Protein AF-A0ABD3IQE6-F1 (afdb_monomer)

Organism: Eucalyptus globulus (NCBI:txid34317)

Structure (mmCIF, N/CA/C/O backbone):
data_AF-A0ABD3IQE6-F1
#
_entry.id   AF-A0ABD3IQE6-F1
#
loop_
_atom_site.group_PDB
_atom_site.id
_atom_site.type_symbol
_atom_site.label_atom_id
_atom_site.label_alt_id
_atom_site.label_comp_id
_atom_site.label_asym_id
_atom_site.label_entity_id
_atom_site.label_seq_id
_atom_site.pdbx_PDB_ins_code
_atom_site.Cartn_x
_atom_site.Cartn_y
_atom_site.Cartn_z
_atom_site.occupancy
_atom_site.B_iso_or_equiv
_atom_site.auth_seq_id
_atom_site.auth_comp_id
_atom_site.auth_asym_id
_atom_site.auth_atom_id
_atom_site.pdbx_PDB_model_num
ATOM 1 N N . MET A 1 1 ? -4.731 9.545 -1.655 1.00 89.25 1 MET A N 1
ATOM 2 C CA . MET A 1 1 ? -4.349 8.787 -0.437 1.00 89.25 1 MET A CA 1
ATOM 3 C C . MET A 1 1 ? -3.929 9.651 0.756 1.00 89.25 1 MET A C 1
ATOM 5 O O . MET A 1 1 ? -4.666 9.648 1.729 1.00 89.25 1 MET A O 1
ATOM 9 N N . LEU A 1 2 ? -2.838 10.437 0.726 1.00 89.12 2 LEU A N 1
ATOM 10 C CA . LEU A 1 2 ? -2.381 11.198 1.918 1.00 89.12 2 LEU A CA 1
ATOM 11 C C . LEU A 1 2 ? -3.470 12.077 2.568 1.00 89.12 2 LEU A C 1
ATOM 13 O O . LEU A 1 2 ? -3.619 12.090 3.785 1.00 89.12 2 LEU A O 1
ATOM 17 N N . GLN A 1 3 ? -4.238 12.819 1.768 1.00 89.50 3 GLN A N 1
ATOM 18 C CA . GLN A 1 3 ? -5.311 13.674 2.296 1.00 89.50 3 GLN A CA 1
ATOM 19 C C . GLN A 1 3 ? -6.474 12.868 2.889 1.00 89.50 3 GLN A C 1
ATOM 21 O O . GLN A 1 3 ? -7.137 13.334 3.810 1.00 89.50 3 GLN A O 1
ATOM 26 N N . PHE A 1 4 ? -6.709 11.655 2.387 1.00 91.38 4 PHE A N 1
ATOM 27 C CA . PHE A 1 4 ? -7.708 10.747 2.940 1.00 91.38 4 PHE A CA 1
ATOM 28 C C . PHE A 1 4 ? -7.258 10.209 4.305 1.00 91.38 4 PHE A C 1
ATOM 30 O O . PHE A 1 4 ? -8.016 10.319 5.262 1.00 91.38 4 PHE A O 1
ATOM 37 N N . ALA A 1 5 ? -5.996 9.783 4.428 1.00 91.38 5 ALA A N 1
ATOM 38 C CA . ALA A 1 5 ? -5.388 9.397 5.706 1.00 91.38 5 ALA A CA 1
ATOM 39 C C . ALA A 1 5 ? -5.493 10.522 6.763 1.00 91.38 5 ALA A C 1
ATOM 41 O O . ALA A 1 5 ? -6.024 10.339 7.854 1.00 91.38 5 ALA A O 1
ATOM 42 N N . LYS A 1 6 ? -5.156 11.768 6.389 1.00 90.12 6 LYS A N 1
ATOM 43 C CA . LYS A 1 6 ? -5.350 12.949 7.264 1.00 90.12 6 LYS A CA 1
ATOM 44 C C . LYS A 1 6 ? -6.781 13.099 7.779 1.00 90.12 6 LYS A C 1
ATOM 46 O O . LYS A 1 6 ? -6.980 13.470 8.935 1.00 90.12 6 LYS A O 1
ATOM 51 N N . ARG A 1 7 ? -7.779 12.824 6.937 1.00 92.38 7 ARG A N 1
ATOM 52 C CA . ARG A 1 7 ? -9.193 12.890 7.326 1.00 92.38 7 ARG A CA 1
ATOM 53 C C . ARG A 1 7 ? -9.586 11.747 8.261 1.00 92.38 7 ARG A C 1
ATOM 55 O O . ARG A 1 7 ? -10.335 12.00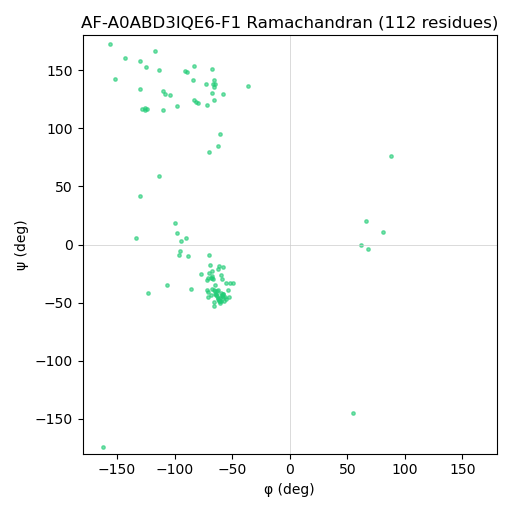7 9.196 1.00 92.38 7 ARG A O 1
ATOM 62 N N . LEU A 1 8 ? -9.086 10.530 8.038 1.00 92.25 8 LEU A N 1
ATOM 63 C CA . LEU A 1 8 ? -9.313 9.383 8.926 1.00 92.25 8 LEU A CA 1
ATOM 64 C C . LEU A 1 8 ? -8.763 9.656 10.325 1.00 92.25 8 LEU A C 1
ATOM 66 O O . LEU A 1 8 ? -9.503 9.553 11.306 1.00 92.25 8 LEU A O 1
ATOM 70 N N . LEU A 1 9 ? -7.521 10.129 10.403 1.00 90.62 9 LEU A N 1
ATOM 71 C CA . LEU A 1 9 ? -6.914 10.511 11.669 1.00 90.62 9 LEU A CA 1
ATOM 72 C C . LEU A 1 9 ? -7.717 11.601 12.391 1.00 90.62 9 LEU A C 1
ATOM 74 O O . LEU A 1 9 ? -7.974 11.497 13.588 1.00 90.62 9 LEU A O 1
ATOM 78 N N . HIS A 1 10 ? -8.172 12.631 11.671 1.00 90.81 10 HIS A N 1
ATOM 79 C CA . HIS A 1 10 ? -9.007 13.689 12.251 1.00 90.81 10 HIS A CA 1
ATOM 80 C C . HIS A 1 10 ? -10.360 13.174 12.782 1.00 90.81 10 HIS A C 1
ATOM 82 O O . HIS A 1 10 ? -10.972 13.809 13.636 1.00 90.81 10 HIS A O 1
ATOM 88 N N . LYS A 1 11 ? -10.827 12.013 12.309 1.00 93.75 11 LYS A N 1
ATOM 89 C CA . LYS A 1 11 ? -12.018 11.312 12.814 1.00 93.75 11 LYS A CA 1
ATOM 90 C C . LYS A 1 11 ? -11.709 10.320 13.944 1.00 93.75 11 LYS A C 1
ATOM 92 O O . LYS A 1 11 ? -12.611 9.609 14.372 1.00 93.75 11 LYS A O 1
ATOM 97 N N . GLY A 1 12 ? -10.469 10.276 14.432 1.00 91.75 12 GLY A N 1
ATOM 98 C CA . GLY A 1 12 ? -10.037 9.370 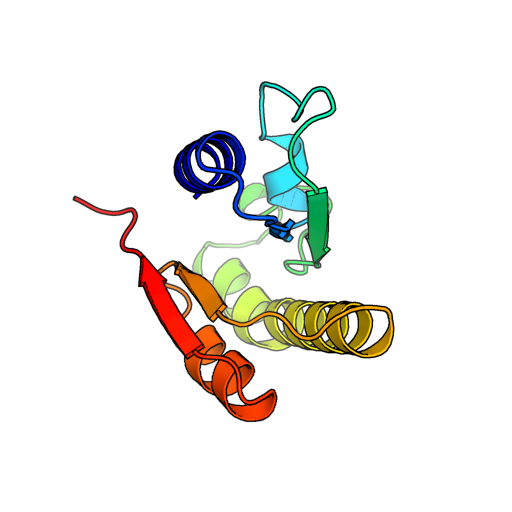15.499 1.00 91.75 12 GLY A CA 1
ATOM 99 C C . GLY A 1 12 ? -9.724 7.950 15.025 1.00 91.75 12 GLY A C 1
ATOM 100 O O . GLY A 1 12 ? -9.536 7.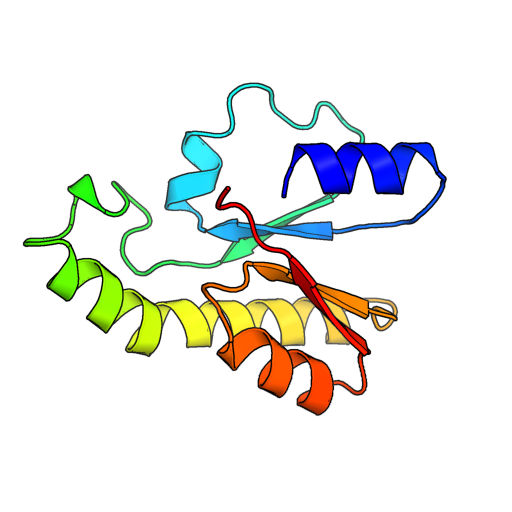062 15.853 1.00 91.75 12 GLY A O 1
ATOM 101 N N . VAL A 1 13 ? -9.658 7.714 13.711 1.00 91.94 13 VAL A N 1
ATOM 102 C CA . VAL A 1 13 ? -9.245 6.420 13.159 1.00 91.94 13 VAL A CA 1
ATOM 103 C C . VAL A 1 13 ? -7.723 6.355 13.170 1.00 91.94 13 VAL A C 1
ATOM 105 O O . VAL A 1 13 ? -7.058 7.197 12.570 1.00 91.94 13 VAL A O 1
ATOM 108 N N . LYS A 1 14 ? -7.168 5.345 13.841 1.00 90.00 14 LYS A N 1
ATOM 109 C CA . LYS A 1 14 ? -5.735 5.051 13.777 1.00 90.00 14 LYS A CA 1
ATOM 110 C C . LYS A 1 14 ? -5.415 4.459 12.408 1.00 90.00 14 LYS A C 1
ATOM 112 O O . LYS A 1 14 ? -5.939 3.401 12.066 1.00 90.00 14 LYS A O 1
ATOM 117 N N . ASP A 1 15 ? -4.548 5.118 11.654 1.00 89.75 15 ASP A N 1
ATOM 118 C CA . ASP A 1 15 ? -4.134 4.682 10.328 1.00 89.75 15 ASP A CA 1
ATOM 119 C C . ASP A 1 15 ? -2.608 4.660 10.164 1.00 89.75 15 ASP A C 1
ATOM 121 O O . ASP A 1 15 ? -1.854 5.313 10.889 1.00 89.75 15 ASP A O 1
ATOM 125 N N . THR A 1 16 ? -2.165 3.866 9.190 1.00 91.75 16 THR A N 1
ATOM 126 C CA . THR A 1 16 ? -0.782 3.832 8.717 1.00 91.75 16 THR A CA 1
ATOM 127 C C . THR A 1 16 ? -0.808 4.048 7.214 1.00 91.75 16 THR A C 1
ATOM 129 O O . THR A 1 16 ? -1.367 3.242 6.470 1.00 91.75 16 THR A O 1
ATOM 132 N N . LEU A 1 17 ? -0.198 5.135 6.750 1.00 92.25 17 LEU A N 1
ATOM 133 C CA . LEU A 1 17 ? 0.002 5.369 5.329 1.00 92.25 17 LEU A CA 1
ATOM 134 C C . LEU A 1 17 ? 1.206 4.553 4.857 1.00 92.25 17 LEU A C 1
ATOM 136 O O . LEU A 1 17 ? 2.319 4.743 5.342 1.00 92.25 17 LEU A O 1
ATOM 140 N N . VAL A 1 18 ? 0.986 3.682 3.877 1.00 92.62 18 VAL A N 1
ATOM 141 C CA . VAL A 1 18 ? 2.042 2.906 3.222 1.00 92.62 18 VAL A CA 1
ATOM 142 C C . VAL A 1 18 ? 2.329 3.506 1.847 1.00 92.62 18 VAL A C 1
ATOM 144 O O . VAL A 1 18 ? 1.412 3.744 1.064 1.00 92.62 18 VAL A O 1
ATOM 147 N N . THR A 1 19 ? 3.597 3.782 1.546 1.00 92.44 19 THR A N 1
ATOM 148 C CA . THR A 1 19 ? 4.026 4.383 0.269 1.00 92.44 19 THR A CA 1
ATOM 149 C C . THR A 1 19 ? 5.355 3.800 -0.202 1.00 92.44 19 THR A C 1
ATOM 151 O O . THR A 1 19 ? 6.129 3.283 0.600 1.00 92.44 19 THR A O 1
ATOM 154 N N . THR A 1 20 ? 5.678 3.924 -1.489 1.00 93.25 20 THR A N 1
ATOM 155 C CA . THR A 1 20 ? 7.009 3.539 -1.975 1.00 93.25 20 THR A CA 1
ATOM 156 C C . THR A 1 20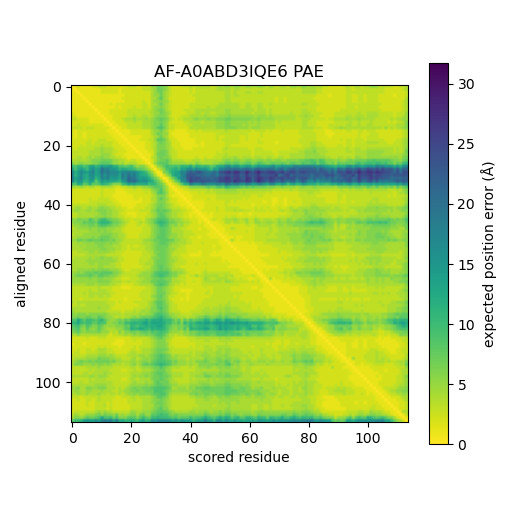 ? 8.077 4.487 -1.420 1.00 93.25 20 THR A C 1
A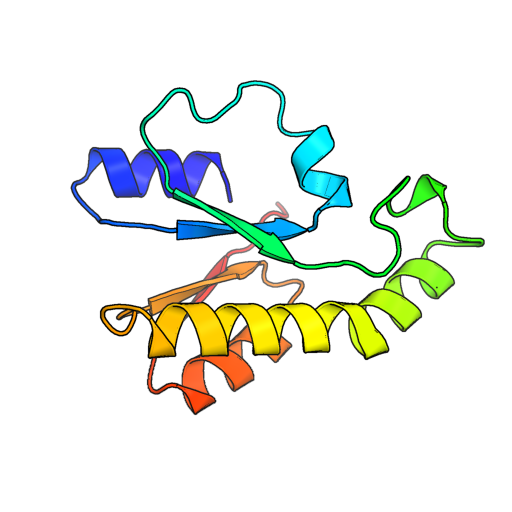TOM 158 O O . THR A 1 20 ? 7.818 5.671 -1.155 1.00 93.25 20 THR A O 1
ATOM 161 N N . ARG A 1 21 ? 9.303 3.990 -1.246 1.00 93.56 21 ARG A N 1
ATOM 162 C CA . ARG A 1 21 ? 10.456 4.792 -0.809 1.00 93.56 21 ARG A CA 1
ATOM 163 C C . ARG A 1 21 ? 10.715 5.963 -1.754 1.00 93.56 21 ARG A C 1
ATOM 165 O O . ARG A 1 21 ? 10.927 7.076 -1.268 1.00 93.56 21 ARG A O 1
ATOM 172 N N . SER A 1 22 ? 10.628 5.741 -3.065 1.00 92.19 22 SER A N 1
ATOM 173 C CA . SER A 1 22 ? 10.795 6.784 -4.081 1.00 92.19 22 SER A CA 1
ATOM 174 C C . SER A 1 22 ? 9.734 7.891 -3.949 1.00 92.19 22 SER A C 1
ATOM 176 O O . SER A 1 22 ? 10.086 9.068 -3.847 1.00 92.19 22 SER A O 1
ATOM 178 N N . MET A 1 23 ? 8.449 7.531 -3.827 1.00 88.81 23 MET A N 1
ATOM 179 C CA . MET A 1 23 ? 7.336 8.477 -3.673 1.00 88.81 23 MET A CA 1
ATOM 180 C C . MET A 1 23 ? 7.440 9.253 -2.365 1.00 88.81 23 MET A C 1
ATOM 182 O O . MET A 1 23 ? 7.133 10.445 -2.327 1.00 88.81 23 MET A O 1
ATOM 186 N N . SER A 1 24 ? 7.936 8.621 -1.297 1.00 89.19 24 SER A N 1
ATOM 187 C CA . SER A 1 24 ? 8.047 9.265 0.013 1.00 89.19 24 SER A CA 1
ATOM 188 C C . SER A 1 24 ? 8.930 10.519 0.007 1.00 89.19 24 SER A C 1
ATOM 190 O O . SER A 1 24 ? 8.699 11.426 0.803 1.00 89.19 24 SER A O 1
ATOM 192 N N . LYS A 1 25 ? 9.887 10.609 -0.926 1.00 87.19 25 LYS A N 1
ATOM 193 C CA . LYS A 1 25 ? 10.756 11.783 -1.120 1.00 87.19 25 LYS A CA 1
ATOM 194 C C . LYS A 1 25 ? 10.007 12.991 -1.687 1.00 87.19 25 LYS A C 1
ATOM 196 O O . LYS A 1 25 ? 10.437 14.121 -1.498 1.00 87.19 25 LYS A O 1
ATOM 201 N N . THR A 1 26 ? 8.896 12.746 -2.377 1.00 83.06 26 THR A N 1
ATOM 202 C CA . THR A 1 26 ? 8.069 13.772 -3.035 1.00 83.06 26 THR A CA 1
ATOM 203 C C . THR A 1 26 ? 6.888 14.231 -2.184 1.00 83.06 26 THR A C 1
ATOM 205 O O . THR A 1 26 ? 6.184 15.165 -2.563 1.00 83.06 26 THR A O 1
ATOM 208 N N . LEU A 1 27 ? 6.662 13.599 -1.026 1.00 79.81 27 LEU A N 1
ATOM 209 C CA . LEU A 1 27 ? 5.645 14.018 -0.064 1.00 79.81 27 LEU A CA 1
ATOM 210 C C . LEU A 1 27 ? 6.079 15.346 0.582 1.00 79.81 27 LEU A C 1
ATOM 212 O O . LEU A 1 27 ? 6.613 15.389 1.690 1.00 79.81 27 LEU A O 1
ATOM 216 N N . HIS A 1 28 ? 5.868 16.448 -0.141 1.00 64.56 28 HIS A N 1
ATOM 217 C CA . HIS A 1 28 ? 6.059 17.802 0.360 1.00 64.56 28 HIS A CA 1
ATOM 218 C C . HIS A 1 28 ? 5.031 18.076 1.460 1.00 64.56 28 HIS A C 1
ATOM 220 O O . HIS A 1 28 ? 3.825 17.916 1.274 1.00 64.56 28 HIS A O 1
ATOM 226 N N . GLY A 1 29 ? 5.525 18.467 2.632 1.00 57.41 29 GLY A N 1
ATOM 227 C CA . GLY A 1 29 ? 4.728 18.467 3.851 1.00 57.41 29 GLY A CA 1
ATOM 228 C C . GLY A 1 29 ? 4.822 17.107 4.525 1.00 57.41 29 GLY A C 1
ATOM 229 O O . GLY A 1 29 ? 3.891 16.304 4.469 1.00 57.41 29 GLY A O 1
ATOM 230 N N . SER A 1 30 ? 5.968 16.883 5.178 1.00 50.19 30 SER A N 1
ATOM 231 C CA . SER A 1 30 ? 6.136 15.834 6.183 1.00 50.19 30 SER A CA 1
ATOM 232 C C . SER A 1 30 ? 4.844 15.6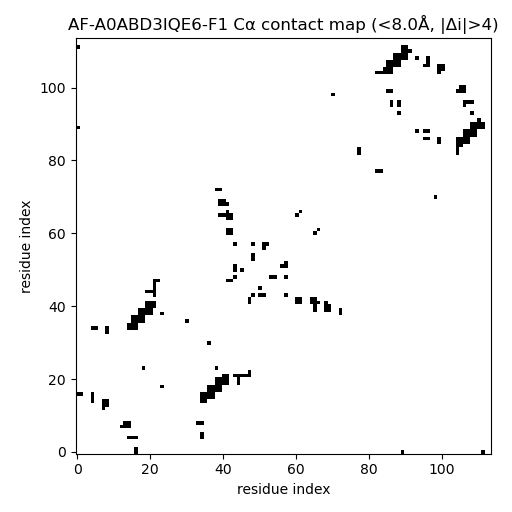99 7.000 1.00 50.19 30 SER A C 1
ATOM 234 O O . SER A 1 30 ? 4.274 16.737 7.371 1.00 50.19 30 SER A O 1
ATOM 236 N N . PRO A 1 31 ? 4.354 14.479 7.290 1.00 54.50 31 PRO A N 1
ATOM 237 C CA . PRO A 1 31 ? 3.393 14.296 8.361 1.00 54.50 31 PRO A CA 1
ATOM 238 C C . PRO A 1 31 ? 4.106 14.728 9.644 1.00 54.50 31 PRO A C 1
ATOM 240 O O . PRO A 1 31 ? 4.733 13.929 10.331 1.00 54.50 31 PRO A O 1
ATOM 243 N N . ARG A 1 32 ? 4.090 16.034 9.930 1.00 50.38 32 ARG A N 1
ATOM 244 C CA . ARG A 1 32 ? 4.533 16.603 11.194 1.00 50.38 32 ARG A CA 1
ATOM 245 C C . ARG A 1 32 ? 3.618 15.982 12.251 1.00 50.38 32 ARG A C 1
ATOM 247 O O . ARG A 1 32 ? 2.490 16.411 12.448 1.00 50.38 32 ARG A O 1
ATOM 254 N N . ALA A 1 33 ? 4.128 14.900 12.829 1.00 56.09 33 ALA A N 1
ATOM 255 C CA . ALA A 1 33 ? 3.716 14.194 14.035 1.00 56.09 33 ALA A CA 1
ATOM 256 C C . ALA A 1 33 ? 2.373 13.435 14.076 1.00 56.09 33 ALA A C 1
ATOM 258 O O . ALA A 1 33 ? 2.140 12.782 15.087 1.00 56.09 33 ALA A 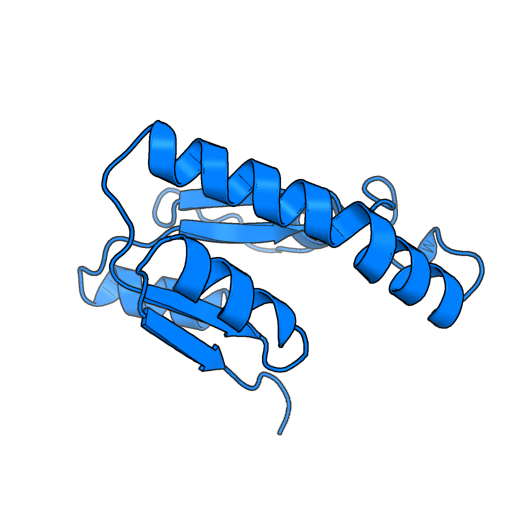O 1
ATOM 259 N N . SER A 1 34 ? 1.508 13.453 13.053 1.00 73.69 34 SER A N 1
ATOM 260 C CA . SER A 1 34 ? 0.141 12.923 13.239 1.00 73.69 34 SER A CA 1
ATOM 261 C C . SER A 1 34 ? -0.174 11.567 12.572 1.00 73.69 34 SER A C 1
ATOM 263 O O . SER A 1 34 ? -0.892 10.775 13.171 1.00 73.69 34 SER A O 1
ATOM 265 N N . ILE A 1 35 ? 0.373 11.248 11.391 1.00 82.81 35 ILE A N 1
ATOM 266 C CA . ILE A 1 35 ? 0.072 9.991 10.664 1.00 82.81 35 ILE A CA 1
ATOM 267 C C . ILE A 1 35 ? 1.286 9.064 10.681 1.00 82.81 35 ILE A C 1
ATOM 269 O O . ILE A 1 35 ? 2.390 9.499 10.339 1.00 82.81 35 ILE A O 1
ATOM 273 N N . ALA A 1 36 ? 1.082 7.786 11.014 1.00 88.88 36 ALA A N 1
ATOM 274 C CA . ALA A 1 36 ? 2.123 6.769 10.894 1.00 88.88 36 ALA A CA 1
ATOM 275 C C . ALA A 1 36 ? 2.451 6.520 9.412 1.00 88.88 36 ALA A C 1
ATOM 277 O O . ALA A 1 36 ? 1.553 6.334 8.593 1.00 88.88 36 ALA A O 1
ATOM 278 N N . LEU A 1 37 ? 3.737 6.537 9.054 1.00 89.94 37 LEU A N 1
ATOM 279 C CA . LEU A 1 37 ? 4.198 6.413 7.670 1.00 89.94 37 LEU A CA 1
ATOM 280 C C . LEU A 1 37 ? 5.181 5.252 7.537 1.00 89.94 37 LEU A C 1
ATOM 282 O O . LEU A 1 37 ? 6.292 5.313 8.062 1.00 89.94 37 LEU A O 1
ATOM 286 N N . GLU A 1 38 ? 4.801 4.251 6.754 1.00 92.75 38 GLU A N 1
ATOM 287 C CA . GLU A 1 38 ? 5.614 3.077 6.443 1.00 92.75 38 GLU A CA 1
ATOM 288 C C . GLU A 1 38 ? 5.989 3.063 4.961 1.00 92.75 38 GLU A C 1
ATOM 290 O O . GLU A 1 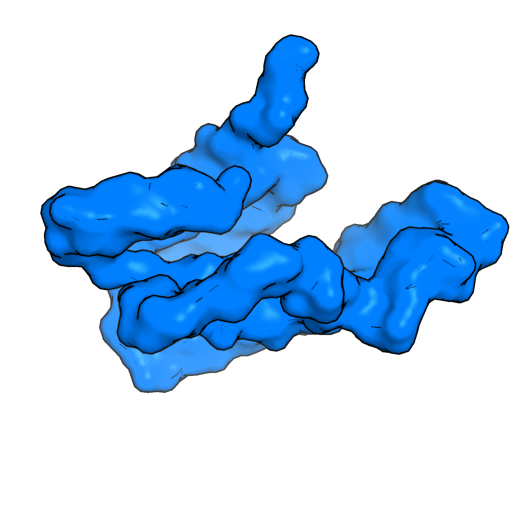38 ? 5.280 3.606 4.104 1.00 92.75 38 GLU A O 1
ATOM 295 N N . ARG A 1 39 ? 7.152 2.483 4.652 1.00 93.25 39 ARG A N 1
ATOM 296 C CA . ARG A 1 39 ? 7.729 2.534 3.305 1.00 93.25 39 ARG A CA 1
ATOM 297 C C . ARG A 1 39 ? 8.133 1.156 2.809 1.00 93.25 39 ARG A C 1
ATOM 299 O O . ARG A 1 39 ? 8.846 0.446 3.512 1.00 93.25 39 ARG A O 1
ATOM 306 N N . TYR A 1 40 ? 7.762 0.846 1.573 1.00 93.31 40 TYR A N 1
ATOM 307 C CA . TYR A 1 40 ? 8.210 -0.342 0.842 1.00 93.31 40 TYR A CA 1
ATOM 308 C C . TYR A 1 40 ? 9.005 0.060 -0.403 1.00 93.31 40 TYR A C 1
ATOM 310 O O . TYR A 1 40 ? 9.036 1.241 -0.770 1.00 93.31 40 TYR A O 1
ATOM 318 N N . SER A 1 41 ? 9.705 -0.885 -1.020 1.00 94.25 41 SER A N 1
ATOM 319 C CA . SER A 1 41 ? 10.476 -0.598 -2.227 1.00 94.25 41 SER A CA 1
ATOM 320 C C . SER A 1 41 ? 9.584 -0.672 -3.460 1.00 94.25 41 SER A C 1
ATOM 322 O O . SER A 1 41 ? 8.736 -1.546 -3.579 1.00 94.25 41 SER A O 1
ATOM 324 N N . ASP A 1 42 ? 9.794 0.225 -4.415 1.00 91.69 42 ASP A N 1
ATOM 325 C CA . ASP A 1 42 ? 9.252 0.076 -5.768 1.00 91.69 42 ASP A CA 1
ATOM 326 C C . ASP A 1 42 ? 10.296 -0.451 -6.748 1.00 91.69 42 ASP A C 1
ATOM 328 O O . ASP A 1 42 ? 10.131 -0.269 -7.949 1.00 91.69 42 ASP A O 1
ATOM 332 N N . SER A 1 43 ? 11.383 -1.051 -6.246 1.00 92.19 43 SER A N 1
ATOM 333 C CA . SER A 1 43 ? 12.606 -1.436 -6.972 1.00 92.19 43 SER A CA 1
ATOM 334 C C . SER A 1 43 ? 13.404 -0.282 -7.601 1.00 92.19 43 SER A C 1
ATOM 336 O O . SER A 1 43 ? 14.487 -0.505 -8.136 1.00 92.19 43 SER A O 1
ATOM 338 N N . PHE A 1 44 ? 12.943 0.965 -7.449 1.00 93.94 44 PHE A N 1
ATOM 339 C CA . PHE A 1 44 ? 13.609 2.176 -7.935 1.00 93.94 44 PHE A CA 1
ATOM 340 C C . PHE A 1 44 ? 13.721 3.240 -6.833 1.00 93.94 44 PHE A C 1
ATOM 342 O O . PHE A 1 44 ? 13.564 4.436 -7.078 1.00 93.94 44 PHE A O 1
ATOM 349 N N . ASP A 1 45 ? 14.057 2.832 -5.606 1.00 92.12 45 ASP A N 1
ATOM 350 C CA . ASP A 1 45 ? 14.079 3.693 -4.413 1.00 92.12 45 ASP A CA 1
ATOM 351 C C . ASP A 1 45 ? 14.836 5.023 -4.605 1.00 92.12 45 ASP A C 1
ATOM 353 O O . ASP A 1 45 ? 14.484 6.045 -4.008 1.00 92.12 45 ASP A O 1
ATOM 357 N N . GLY A 1 46 ? 15.895 5.019 -5.424 1.00 89.44 46 GLY A N 1
ATOM 358 C CA . GLY A 1 46 ? 16.759 6.165 -5.711 1.00 89.44 46 GLY A CA 1
ATOM 359 C C . GLY A 1 46 ? 16.058 7.305 -6.453 1.00 89.44 46 GLY A C 1
ATOM 360 O O . GLY A 1 46 ? 16.083 8.438 -5.965 1.00 89.44 46 GLY A O 1
ATOM 361 N N . GLY A 1 47 ? 15.412 7.001 -7.582 1.00 88.19 47 GLY A N 1
ATOM 362 C CA . GLY A 1 47 ? 14.857 7.999 -8.512 1.00 88.19 47 GLY A CA 1
ATOM 363 C C . GLY A 1 47 ? 13.431 7.723 -8.997 1.00 88.19 47 GLY A C 1
ATOM 364 O O . GLY A 1 47 ? 12.921 8.465 -9.837 1.00 88.19 47 GLY A O 1
ATOM 365 N N . GLY A 1 48 ? 12.779 6.685 -8.468 1.00 90.94 48 GLY A N 1
ATOM 366 C CA . GLY A 1 48 ? 11.451 6.236 -8.875 1.00 90.94 48 GLY A CA 1
ATOM 367 C C . GLY A 1 48 ? 11.385 5.947 -10.370 1.00 90.94 48 GLY A C 1
ATOM 368 O O . GLY A 1 48 ? 12.371 5.555 -10.990 1.00 90.94 48 GLY A O 1
ATOM 369 N N . MET A 1 49 ? 10.235 6.237 -10.969 1.00 91.00 49 MET A N 1
ATOM 370 C CA . MET A 1 49 ? 9.994 6.066 -12.404 1.00 91.00 49 MET A CA 1
ATOM 371 C C . MET A 1 49 ? 11.057 6.725 -13.300 1.00 91.00 49 MET A C 1
ATOM 373 O O . MET A 1 49 ? 11.389 6.181 -14.345 1.00 91.00 49 MET A O 1
ATOM 377 N N . LYS A 1 50 ? 11.644 7.859 -12.888 1.00 92.12 50 LYS A N 1
ATOM 378 C CA . LYS A 1 50 ? 12.677 8.557 -13.678 1.00 92.12 50 LYS A CA 1
ATOM 379 C C . LYS A 1 50 ? 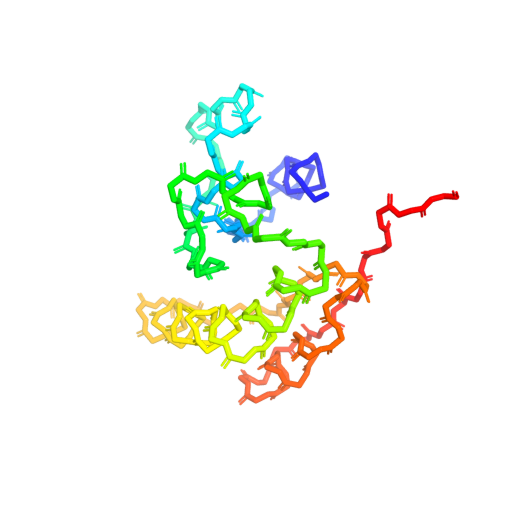14.007 7.800 -13.755 1.00 92.12 50 LYS A C 1
ATOM 381 O O . LYS A 1 50 ? 14.831 8.137 -14.595 1.00 92.12 50 LYS A O 1
ATOM 386 N N . ALA A 1 51 ? 14.235 6.838 -12.863 1.00 93.06 51 ALA A N 1
ATOM 387 C CA . ALA A 1 51 ? 15.419 5.983 -12.884 1.00 93.06 51 ALA A CA 1
ATOM 388 C C . ALA A 1 51 ? 15.231 4.721 -13.744 1.00 93.06 51 ALA A C 1
ATOM 390 O O . ALA A 1 51 ? 16.203 4.006 -13.977 1.00 93.06 51 ALA A O 1
ATOM 391 N N . ALA A 1 52 ? 14.009 4.432 -14.199 1.00 94.44 52 ALA A N 1
ATOM 392 C CA . ALA A 1 52 ? 13.733 3.309 -15.084 1.00 94.44 52 ALA A CA 1
ATOM 393 C C . ALA A 1 52 ? 14.005 3.674 -16.552 1.00 94.44 52 ALA A C 1
ATOM 395 O O . ALA A 1 52 ? 13.901 4.834 -16.947 1.00 94.44 52 ALA A O 1
ATOM 396 N N . ALA A 1 53 ? 14.313 2.667 -17.373 1.00 94.44 53 ALA A N 1
ATOM 397 C CA . ALA A 1 53 ? 14.542 2.849 -18.809 1.00 94.44 53 ALA A CA 1
ATOM 398 C C . ALA A 1 53 ? 13.274 3.281 -19.575 1.00 94.44 53 ALA A C 1
ATOM 400 O O . ALA A 1 53 ? 13.367 3.969 -20.588 1.00 94.44 53 ALA A O 1
ATOM 401 N N . SER A 1 54 ? 12.095 2.877 -19.092 1.00 95.81 54 SER A N 1
ATOM 402 C CA . SER A 1 54 ? 10.786 3.281 -19.607 1.00 95.81 54 SER A CA 1
ATOM 403 C C . SER A 1 54 ? 9.710 3.130 -18.525 1.00 95.81 54 SER A C 1
ATOM 405 O O . SER A 1 54 ? 9.964 2.578 -17.448 1.00 95.81 54 SER A O 1
ATOM 407 N N . PHE A 1 55 ? 8.494 3.599 -18.811 1.00 92.50 55 PHE A N 1
ATOM 408 C CA . PHE A 1 55 ? 7.347 3.410 -17.924 1.00 92.50 55 PHE A CA 1
ATOM 409 C C . PHE A 1 55 ? 6.967 1.927 -17.783 1.00 92.50 55 PHE A C 1
ATOM 411 O O . PHE A 1 55 ? 6.692 1.457 -16.682 1.00 92.50 55 PHE A O 1
ATOM 418 N N . GLU A 1 56 ? 7.027 1.166 -18.872 1.00 94.75 56 GLU A N 1
ATOM 419 C CA . GLU A 1 56 ? 6.765 -0.276 -18.892 1.00 94.75 56 GLU A CA 1
ATOM 420 C C . GLU A 1 56 ? 7.796 -1.032 -18.056 1.00 94.75 56 GLU A C 1
ATOM 422 O O . GLU A 1 56 ? 7.426 -1.901 -17.271 1.00 94.75 56 GLU A O 1
ATOM 427 N N . ALA A 1 57 ? 9.077 -0.663 -18.167 1.00 94.31 57 ALA A N 1
ATOM 428 C CA . ALA A 1 57 ? 10.138 -1.248 -17.353 1.00 94.31 57 ALA A CA 1
ATOM 429 C C . ALA A 1 57 ? 9.926 -0.961 -15.858 1.00 94.31 57 ALA A C 1
ATOM 431 O O . ALA A 1 57 ? 10.128 -1.845 -15.028 1.00 94.31 57 ALA A O 1
ATOM 432 N N . TYR A 1 58 ? 9.476 0.252 -15.512 1.00 94.75 58 TYR A N 1
ATOM 433 C CA . TYR A 1 58 ? 9.108 0.587 -14.136 1.00 94.75 58 TYR A CA 1
ATOM 434 C C . TYR A 1 58 ? 7.964 -0.297 -13.630 1.00 94.75 58 TYR A C 1
ATOM 436 O O . TYR A 1 58 ? 8.081 -0.895 -12.561 1.00 94.75 58 TYR A O 1
ATOM 444 N N . LEU A 1 59 ? 6.875 -0.406 -14.400 1.00 92.31 59 LEU A N 1
ATOM 445 C CA . LEU A 1 59 ? 5.720 -1.215 -14.016 1.00 92.31 59 LEU A CA 1
ATOM 446 C C . LEU A 1 59 ? 6.083 -2.695 -13.875 1.00 92.31 59 LEU A C 1
ATOM 448 O O . LEU A 1 59 ? 5.710 -3.302 -12.877 1.00 92.31 59 LEU A O 1
ATOM 452 N N . ASP A 1 60 ? 6.818 -3.275 -14.824 1.00 92.94 60 ASP A N 1
ATOM 453 C CA . ASP A 1 60 ? 7.195 -4.693 -14.789 1.00 92.94 60 ASP A CA 1
ATOM 454 C C . ASP A 1 60 ? 7.958 -5.044 -13.505 1.00 92.94 60 ASP A C 1
ATOM 456 O O . ASP A 1 60 ? 7.595 -5.968 -12.776 1.00 92.94 60 ASP A O 1
ATOM 460 N N . HIS A 1 61 ? 8.962 -4.239 -13.167 1.00 92.81 61 HIS A N 1
ATOM 461 C CA . HIS A 1 61 ? 9.736 -4.403 -11.943 1.00 92.81 61 HIS A CA 1
ATOM 462 C C . HIS A 1 61 ? 8.918 -4.112 -10.673 1.00 92.81 61 HIS A C 1
ATOM 464 O O . HIS A 1 61 ? 9.036 -4.837 -9.682 1.00 92.81 61 HIS A O 1
ATOM 470 N N . PHE A 1 62 ? 8.042 -3.105 -10.695 1.00 91.56 62 PHE A N 1
ATOM 471 C CA . PHE A 1 62 ? 7.138 -2.818 -9.583 1.00 91.56 62 PHE A CA 1
ATOM 472 C C . PHE A 1 62 ? 6.194 -3.999 -9.295 1.00 91.56 62 PHE A C 1
ATOM 474 O O . PHE A 1 62 ? 6.057 -4.413 -8.144 1.00 91.56 62 PHE A O 1
ATOM 481 N N . TRP A 1 63 ? 5.587 -4.586 -10.330 1.00 89.38 63 TRP A N 1
ATOM 482 C CA . TRP A 1 63 ? 4.664 -5.717 -10.195 1.00 89.38 63 TRP A CA 1
ATOM 483 C C . TRP A 1 63 ? 5.354 -7.030 -9.819 1.00 89.38 63 TRP A C 1
ATOM 485 O O . TRP A 1 63 ? 4.721 -7.865 -9.170 1.00 89.38 63 TRP A O 1
ATOM 495 N N . LYS A 1 64 ? 6.611 -7.228 -10.238 1.00 88.25 64 LYS A N 1
ATOM 496 C CA . LYS A 1 64 ? 7.390 -8.447 -9.961 1.00 88.25 64 LYS A CA 1
ATOM 497 C C . LYS A 1 64 ? 8.122 -8.425 -8.628 1.00 88.25 64 LYS A C 1
ATOM 499 O O . LYS A 1 64 ? 8.233 -9.469 -8.015 1.00 88.25 64 LYS A O 1
ATOM 504 N N . VAL A 1 65 ? 8.668 -7.278 -8.229 1.00 87.56 65 VAL A N 1
ATOM 505 C CA . VAL A 1 65 ? 9.559 -7.168 -7.059 1.00 87.56 65 VAL A CA 1
ATOM 506 C C . VAL A 1 65 ? 9.023 -6.156 -6.057 1.00 87.56 65 VAL A C 1
ATOM 508 O O . VAL A 1 65 ? 9.029 -6.407 -4.856 1.00 87.56 65 VAL A O 1
ATOM 511 N N . GLY A 1 66 ? 8.522 -5.011 -6.530 1.00 86.88 66 GLY A N 1
ATOM 512 C CA . GLY A 1 66 ? 7.999 -3.967 -5.644 1.00 86.88 66 GLY A CA 1
ATOM 513 C C . GLY A 1 66 ? 6.870 -4.473 -4.739 1.00 86.88 66 GLY A C 1
ATOM 514 O O . GLY A 1 66 ? 6.892 -4.244 -3.528 1.00 86.88 66 GLY A O 1
ATOM 515 N N . LEU A 1 67 ? 5.922 -5.225 -5.302 1.00 85.25 67 LEU A N 1
ATOM 516 C CA . LEU A 1 67 ? 4.807 -5.801 -4.544 1.00 85.25 67 LEU A CA 1
ATOM 517 C C . LEU A 1 67 ? 5.198 -6.881 -3.534 1.00 85.25 67 LEU A C 1
ATOM 519 O O . LEU A 1 67 ? 4.515 -7.011 -2.515 1.00 85.25 67 LEU A O 1
ATOM 523 N N . ASP A 1 68 ? 6.280 -7.616 -3.769 1.00 89.12 68 ASP A N 1
ATOM 524 C CA . ASP A 1 68 ? 6.773 -8.582 -2.786 1.00 89.12 68 ASP A CA 1
ATOM 525 C C . ASP A 1 68 ? 7.234 -7.833 -1.532 1.00 89.12 68 ASP A C 1
ATOM 527 O O . ASP A 1 68 ? 6.818 -8.158 -0.421 1.00 89.12 68 ASP A O 1
ATOM 531 N N . THR A 1 69 ? 7.943 -6.712 -1.707 1.00 92.69 69 THR A N 1
ATOM 532 C CA . THR A 1 69 ? 8.356 -5.874 -0.568 1.00 92.69 69 THR A CA 1
ATOM 533 C C . THR A 1 69 ? 7.184 -5.190 0.144 1.00 92.69 69 THR A C 1
ATOM 535 O O . THR A 1 69 ? 7.271 -4.895 1.337 1.00 92.69 69 THR A O 1
ATOM 538 N N . LEU A 1 70 ? 6.072 -4.931 -0.558 1.00 89.94 70 LEU A N 1
ATOM 539 C CA . LEU A 1 70 ? 4.831 -4.466 0.069 1.00 89.94 70 LEU A CA 1
ATOM 540 C C . LEU A 1 70 ? 4.214 -5.571 0.930 1.00 89.94 70 LEU A C 1
ATOM 542 O O . LEU A 1 70 ? 3.795 -5.303 2.054 1.00 89.94 70 LEU A O 1
ATOM 546 N N . SER A 1 71 ? 4.184 -6.799 0.416 1.00 86.81 71 SER A N 1
ATOM 547 C CA . SER A 1 71 ? 3.650 -7.958 1.133 1.00 86.81 71 SER A CA 1
ATOM 548 C C . SER A 1 71 ? 4.463 -8.237 2.397 1.00 86.81 71 SER A C 1
ATOM 550 O O . SER A 1 71 ? 3.887 -8.325 3.478 1.00 86.81 71 SER A O 1
ATOM 552 N N . GLU A 1 72 ? 5.795 -8.246 2.299 1.00 90.06 72 GLU A N 1
ATOM 553 C CA . GLU A 1 72 ? 6.707 -8.373 3.447 1.00 90.06 72 GLU A CA 1
ATOM 554 C C . GLU A 1 72 ? 6.493 -7.262 4.486 1.00 90.06 72 GLU A C 1
ATOM 556 O O . GLU A 1 72 ? 6.476 -7.508 5.696 1.00 90.06 72 GLU A O 1
ATOM 561 N N . LEU A 1 73 ? 6.306 -6.018 4.029 1.00 90.75 73 LEU A N 1
ATOM 562 C CA . LEU A 1 73 ? 6.016 -4.891 4.909 1.00 90.75 73 LEU A CA 1
ATOM 563 C C . LEU A 1 73 ? 4.704 -5.107 5.669 1.00 90.75 73 LEU A C 1
ATOM 565 O O . LEU A 1 73 ? 4.663 -4.905 6.882 1.00 90.75 73 LEU A O 1
ATOM 569 N N . VAL A 1 74 ? 3.640 -5.495 4.969 1.00 85.19 74 VAL A N 1
ATOM 570 C CA . VAL A 1 74 ? 2.328 -5.739 5.574 1.00 85.19 74 VAL A CA 1
ATOM 571 C C . VAL A 1 74 ? 2.403 -6.899 6.565 1.00 85.19 74 VAL A C 1
ATOM 573 O O . VAL A 1 74 ? 1.945 -6.745 7.695 1.00 85.19 74 VAL A O 1
ATOM 576 N N . GLU A 1 75 ? 3.069 -8.001 6.216 1.00 86.38 75 GLU A N 1
ATOM 577 C CA . GLU A 1 75 ? 3.310 -9.135 7.121 1.00 86.38 75 GLU A CA 1
ATOM 578 C C . GLU A 1 75 ? 4.025 -8.702 8.402 1.00 86.38 75 GLU A C 1
ATOM 580 O O . GLU A 1 75 ? 3.602 -9.053 9.508 1.00 86.38 75 GLU A O 1
ATOM 585 N N . ARG A 1 76 ? 5.067 -7.874 8.277 1.00 89.50 76 ARG A N 1
ATOM 586 C CA . ARG A 1 76 ? 5.801 -7.324 9.422 1.00 89.50 76 ARG A CA 1
ATOM 587 C C . ARG A 1 76 ? 4.929 -6.419 10.291 1.00 89.50 76 ARG A C 1
ATOM 589 O O . ARG A 1 76 ? 5.005 -6.504 11.515 1.00 89.50 76 ARG A O 1
ATOM 596 N N . LEU A 1 77 ? 4.125 -5.545 9.686 1.00 86.25 77 LEU A N 1
ATOM 597 C CA . LEU A 1 77 ? 3.246 -4.626 10.420 1.00 86.25 77 LEU A CA 1
ATOM 598 C C . LEU A 1 77 ? 2.157 -5.371 11.188 1.00 86.25 77 LEU A C 1
ATOM 600 O O . LEU A 1 77 ? 1.857 -5.011 12.324 1.00 86.25 77 LEU A O 1
ATOM 604 N N . ILE A 1 78 ? 1.609 -6.420 10.583 1.00 82.25 78 ILE A N 1
ATOM 605 C CA . ILE A 1 78 ? 0.586 -7.267 11.191 1.00 82.25 78 ILE A CA 1
ATOM 606 C C . ILE A 1 78 ? 1.182 -8.122 12.311 1.00 82.25 78 ILE A C 1
ATOM 608 O O . ILE A 1 78 ? 0.583 -8.239 13.373 1.00 82.25 78 ILE A O 1
ATOM 612 N N . SER A 1 79 ? 2.382 -8.672 12.116 1.00 84.38 79 SER A N 1
ATOM 613 C CA . SER A 1 79 ? 3.051 -9.498 13.132 1.00 84.38 79 SER A CA 1
ATOM 614 C C . SER A 1 79 ? 3.540 -8.686 14.337 1.00 84.38 79 SER A C 1
ATOM 616 O O . SER A 1 79 ? 3.646 -9.213 15.441 1.00 84.38 79 SER A O 1
ATOM 618 N N . GLY A 1 80 ? 3.864 -7.405 14.135 1.00 83.12 80 GLY A N 1
ATOM 619 C CA . GLY A 1 80 ? 4.398 -6.512 15.167 1.00 83.12 80 GLY A CA 1
ATOM 620 C C . GLY A 1 80 ? 3.356 -5.657 15.894 1.00 83.12 80 GLY A C 1
ATOM 621 O O . GLY A 1 80 ? 3.736 -4.811 16.704 1.00 83.12 80 GLY A O 1
ATOM 622 N N . GLY A 1 81 ? 2.063 -5.813 15.601 1.00 78.75 81 GLY A N 1
ATOM 623 C CA . GLY A 1 81 ? 1.028 -4.918 16.108 1.00 78.75 81 GLY A CA 1
ATOM 624 C C . GLY A 1 81 ? -0.389 -5.486 16.030 1.00 78.75 81 GLY A C 1
ATOM 625 O O . GLY A 1 81 ? -0.586 -6.654 15.710 1.00 78.75 81 GLY A O 1
ATOM 626 N N . PRO A 1 82 ? -1.406 -4.672 16.359 1.00 81.25 82 PRO A N 1
ATOM 627 C CA . PRO A 1 82 ? -2.794 -5.072 16.187 1.00 81.25 82 PRO A CA 1
ATOM 628 C C . PRO A 1 82 ? -3.128 -5.226 14.699 1.00 81.25 82 PRO A C 1
ATOM 630 O O . PRO A 1 82 ? -2.748 -4.385 13.881 1.00 81.25 82 PRO A O 1
ATOM 633 N N . LEU A 1 83 ? -3.881 -6.279 14.375 1.00 80.94 83 LEU A N 1
ATOM 634 C CA . LEU A 1 83 ? -4.353 -6.552 13.020 1.00 80.94 83 LEU A CA 1
ATOM 635 C C . LEU A 1 83 ? -5.177 -5.354 12.501 1.00 80.94 83 LEU A C 1
ATOM 637 O O . LEU A 1 83 ? -6.090 -4.903 13.206 1.00 80.94 83 LEU A O 1
ATOM 641 N N . PRO A 1 84 ? -4.894 -4.813 11.303 1.00 85.25 84 PRO A N 1
ATOM 642 C CA . PRO A 1 84 ? -5.736 -3.779 10.725 1.00 85.25 84 PRO A CA 1
ATOM 643 C C . PRO A 1 84 ? -7.123 -4.351 10.409 1.00 85.25 84 PRO A C 1
ATOM 645 O O . PRO A 1 84 ? -7.259 -5.478 9.948 1.00 85.25 84 PRO A O 1
ATOM 648 N N . SER A 1 85 ? -8.173 -3.561 10.628 1.00 89.38 85 SER A N 1
ATOM 649 C CA . SER A 1 85 ? -9.539 -3.956 10.258 1.00 89.38 85 SER A CA 1
ATOM 650 C C . SER A 1 85 ? -9.806 -3.813 8.757 1.00 89.38 85 SER A C 1
ATOM 652 O O . SER A 1 85 ? -10.685 -4.482 8.214 1.00 89.38 85 SER A O 1
ATOM 654 N N . CYS A 1 86 ? -9.066 -2.929 8.082 1.00 92.19 86 CYS A N 1
ATOM 655 C CA . CYS A 1 86 ? -9.259 -2.598 6.678 1.00 92.19 86 CYS A CA 1
ATOM 656 C C . CYS A 1 86 ? -7.948 -2.144 6.021 1.00 92.19 86 CYS A C 1
ATOM 658 O O . CYS A 1 86 ? -7.160 -1.410 6.619 1.00 92.19 86 CYS A O 1
ATOM 660 N N . VAL A 1 87 ? -7.758 -2.540 4.765 1.00 92.38 87 VAL A N 1
ATOM 661 C CA . VAL A 1 87 ? -6.731 -2.056 3.846 1.00 92.38 87 VAL A CA 1
ATOM 662 C C . VAL A 1 87 ? -7.422 -1.230 2.768 1.00 92.38 87 VAL A C 1
ATOM 664 O O . VAL A 1 87 ? -8.197 -1.751 1.964 1.00 92.38 87 VAL A O 1
ATOM 667 N N . VAL A 1 88 ? -7.115 0.065 2.732 1.00 94.31 88 VAL A N 1
ATOM 668 C CA . VAL A 1 88 ? -7.549 0.956 1.652 1.00 94.31 88 VAL A CA 1
ATOM 669 C C . VAL A 1 88 ? -6.406 1.092 0.655 1.00 94.31 88 VAL A C 1
ATOM 671 O O . VAL A 1 88 ? -5.326 1.561 1.016 1.00 94.31 88 VAL A O 1
ATOM 674 N N . TYR A 1 89 ? -6.635 0.691 -0.590 1.00 92.56 89 TYR A N 1
ATOM 675 C CA . TYR A 1 89 ? -5.609 0.643 -1.630 1.00 92.56 89 TYR A CA 1
ATOM 676 C C . TYR A 1 89 ? -6.025 1.448 -2.858 1.00 92.56 89 TYR A C 1
ATOM 678 O O . TYR A 1 89 ? -7.210 1.626 -3.127 1.00 92.56 89 TYR A O 1
ATOM 686 N N . ASP A 1 90 ? -5.043 1.953 -3.603 1.00 91.38 90 ASP A N 1
ATOM 687 C CA . ASP A 1 90 ? -5.317 2.616 -4.876 1.00 91.38 90 ASP A CA 1
ATOM 688 C C . ASP A 1 90 ? -5.872 1.594 -5.883 1.00 91.38 90 ASP A C 1
ATOM 690 O O . ASP A 1 90 ? -5.327 0.497 -5.988 1.00 91.38 90 ASP A O 1
ATOM 694 N N . SER A 1 91 ? -6.930 1.923 -6.631 1.00 91.62 91 SER A N 1
ATOM 695 C CA . SER A 1 91 ? -7.530 1.005 -7.613 1.00 91.62 91 SER A CA 1
ATOM 696 C C . SER A 1 91 ? -6.560 0.523 -8.701 1.00 91.62 91 SER A C 1
ATOM 698 O O . SER A 1 91 ? -6.807 -0.520 -9.302 1.00 91.62 91 SER A O 1
ATOM 700 N N . PHE A 1 92 ? -5.439 1.218 -8.927 1.00 87.69 92 PHE A N 1
ATOM 701 C CA . PHE A 1 92 ? -4.352 0.742 -9.793 1.00 87.69 92 PHE A CA 1
ATOM 702 C C . PHE A 1 92 ? -3.566 -0.443 -9.207 1.00 87.69 92 PHE A C 1
ATOM 704 O O . PHE A 1 92 ? -2.763 -1.042 -9.917 1.00 87.69 92 PHE A O 1
ATOM 711 N N . LEU A 1 93 ? -3.796 -0.804 -7.940 1.00 86.88 93 LEU A N 1
ATOM 712 C CA . LEU A 1 93 ? -3.158 -1.907 -7.218 1.00 86.88 93 LEU A CA 1
ATOM 713 C C . LEU A 1 93 ? -4.149 -3.035 -6.869 1.00 86.88 93 LEU A C 1
ATOM 715 O O . LEU A 1 93 ? -4.288 -3.362 -5.692 1.00 86.88 93 LEU A O 1
ATOM 719 N N . PRO A 1 94 ? -4.827 -3.687 -7.837 1.00 83.06 94 PRO A N 1
ATOM 720 C CA . PRO A 1 94 ? -5.832 -4.712 -7.533 1.00 83.06 94 PRO A CA 1
ATOM 721 C C . PRO A 1 94 ? -5.288 -5.894 -6.713 1.00 83.06 94 PRO A C 1
ATOM 723 O O . PRO A 1 94 ? -6.015 -6.441 -5.888 1.00 83.06 94 PRO A O 1
ATOM 726 N N . ARG A 1 95 ? -3.995 -6.237 -6.841 1.00 85.56 95 ARG A N 1
ATOM 727 C CA . ARG A 1 95 ? -3.343 -7.275 -6.014 1.00 85.56 95 ARG A CA 1
ATOM 728 C C . ARG A 1 95 ? -3.343 -6.963 -4.511 1.00 85.56 95 ARG A C 1
ATOM 730 O O . ARG A 1 95 ? -3.185 -7.866 -3.695 1.00 85.56 95 ARG A O 1
ATOM 737 N N . ALA A 1 96 ? -3.559 -5.707 -4.118 1.00 86.81 96 ALA A N 1
ATOM 738 C CA . ALA A 1 96 ? -3.700 -5.355 -2.711 1.00 86.81 96 ALA A CA 1
ATOM 739 C C . ALA A 1 96 ? -4.977 -5.934 -2.076 1.00 86.81 96 ALA A C 1
ATOM 741 O O . ALA A 1 96 ? -5.001 -6.139 -0.863 1.00 86.81 96 ALA A O 1
ATOM 742 N N . LEU A 1 97 ? -6.008 -6.251 -2.871 1.00 89.50 97 LEU A N 1
ATOM 743 C CA . LEU A 1 97 ? -7.200 -6.944 -2.379 1.00 89.50 97 LEU A CA 1
ATOM 744 C C . LEU A 1 97 ? -6.876 -8.366 -1.919 1.00 89.50 97 LEU A C 1
ATOM 746 O O . LEU A 1 97 ? -7.246 -8.747 -0.812 1.00 89.50 97 LEU A O 1
ATOM 750 N N . GLU A 1 98 ? -6.168 -9.127 -2.752 1.00 87.88 98 GLU A N 1
ATOM 751 C CA . GLU A 1 98 ? -5.752 -10.502 -2.445 1.00 87.88 98 GLU A CA 1
ATOM 752 C C . GLU A 1 98 ? -4.873 -10.532 -1.188 1.00 87.88 98 GLU A C 1
ATOM 754 O O . GLU A 1 98 ? -5.073 -11.353 -0.294 1.00 87.88 98 GLU A O 1
ATOM 759 N N . MET A 1 99 ? -3.955 -9.568 -1.070 1.00 85.00 99 MET A N 1
ATOM 760 C CA . MET A 1 99 ? -3.145 -9.379 0.131 1.00 85.00 99 MET A CA 1
ATOM 761 C C . MET A 1 99 ? -4.013 -9.100 1.367 1.00 85.00 99 MET A C 1
ATOM 763 O O . MET A 1 99 ? -3.832 -9.751 2.390 1.00 85.00 99 MET A O 1
ATOM 767 N N . ALA A 1 100 ? -4.975 -8.174 1.291 1.00 87.56 100 ALA A N 1
ATOM 768 C CA . ALA A 1 100 ? -5.867 -7.873 2.413 1.00 87.56 100 ALA A CA 1
ATOM 769 C C . ALA A 1 100 ? -6.657 -9.115 2.862 1.00 87.56 100 ALA A C 1
ATOM 771 O O . ALA A 1 100 ? -6.729 -9.406 4.057 1.00 87.56 100 ALA A O 1
ATOM 772 N N . GLN A 1 101 ? -7.174 -9.887 1.904 1.00 88.00 101 GLN A N 1
ATOM 773 C CA . GLN A 1 101 ? -7.900 -11.132 2.160 1.00 88.00 101 GLN A CA 1
ATOM 774 C C . GLN A 1 101 ? -7.019 -12.199 2.819 1.00 88.00 101 GLN A C 1
ATOM 776 O O . GLN A 1 101 ? -7.476 -12.850 3.759 1.00 88.00 101 GLN A O 1
ATOM 781 N N . LYS A 1 102 ? -5.751 -12.341 2.398 1.00 86.38 102 LYS A N 1
ATOM 782 C CA . LYS A 1 102 ? -4.773 -13.264 3.012 1.00 86.38 102 LYS A CA 1
ATOM 783 C C . LYS A 1 102 ? -4.619 -13.020 4.517 1.00 86.38 102 LYS A C 1
ATOM 785 O O . LYS A 1 102 ? -4.423 -13.968 5.271 1.00 86.38 102 LYS A O 1
ATOM 790 N N . PHE A 1 103 ? -4.746 -11.769 4.955 1.00 81.38 103 PHE A N 1
ATOM 791 C CA . PHE A 1 103 ? -4.655 -11.384 6.365 1.00 81.38 103 PHE A CA 1
ATOM 792 C C . PHE A 1 103 ? -6.010 -11.228 7.062 1.00 81.38 103 PHE A C 1
ATOM 794 O O . PHE A 1 103 ? -6.058 -10.713 8.174 1.00 81.38 103 PHE A O 1
ATOM 801 N N . GLY A 1 104 ? -7.120 -11.631 6.435 1.00 86.88 104 GLY A N 1
ATOM 802 C CA . GLY A 1 104 ? -8.460 -11.500 7.018 1.00 86.88 104 GLY A CA 1
ATOM 803 C C . GLY A 1 104 ? -8.934 -10.051 7.191 1.00 86.88 104 GLY A C 1
ATOM 804 O O . GLY A 1 104 ? -9.827 -9.788 7.993 1.00 86.88 104 GLY A O 1
ATOM 805 N N . CYS A 1 105 ? -8.338 -9.107 6.460 1.00 88.88 105 CYS A N 1
ATOM 806 C CA . CYS A 1 105 ? -8.685 -7.690 6.500 1.00 88.88 105 CYS A CA 1
ATOM 807 C C . CYS A 1 105 ? -9.752 -7.362 5.448 1.00 88.88 105 CYS A C 1
ATOM 809 O O . CYS A 1 105 ? -9.762 -7.932 4.354 1.00 88.88 105 CYS A O 1
ATOM 811 N N . LEU A 1 106 ? -10.607 -6.373 5.725 1.00 92.94 106 LEU A N 1
ATOM 812 C CA . LEU A 1 106 ? -11.457 -5.794 4.682 1.00 92.94 106 LEU A CA 1
ATOM 813 C C . LEU A 1 106 ? -10.578 -5.099 3.633 1.00 92.94 106 LEU A C 1
ATOM 815 O O . LEU A 1 106 ? -9.623 -4.414 3.985 1.00 92.94 106 LEU A O 1
ATOM 819 N N . GLY A 1 107 ? -10.896 -5.251 2.350 1.00 92.62 107 GLY A N 1
ATOM 820 C CA . GLY A 1 107 ? -10.232 -4.528 1.265 1.00 92.62 107 GLY A CA 1
ATOM 821 C C . GLY A 1 107 ? -11.156 -3.465 0.679 1.00 92.62 107 GLY A C 1
ATOM 822 O O . GLY A 1 107 ? -12.288 -3.778 0.316 1.00 92.62 107 GLY A O 1
ATOM 823 N N . ALA A 1 108 ? -10.679 -2.228 0.546 1.00 94.44 108 ALA A N 1
ATOM 824 C CA . ALA A 1 108 ? -11.419 -1.139 -0.088 1.00 94.44 108 ALA A CA 1
ATOM 825 C C . ALA A 1 108 ? -10.572 -0.460 -1.172 1.00 94.44 108 ALA A C 1
ATOM 827 O O . ALA A 1 108 ? -9.536 0.139 -0.881 1.00 94.44 108 ALA A O 1
ATOM 828 N N . ALA A 1 109 ? -11.030 -0.534 -2.422 1.00 94.50 109 ALA A N 1
ATOM 829 C CA . ALA A 1 109 ? -10.418 0.208 -3.517 1.00 94.50 109 ALA A CA 1
ATOM 830 C C . ALA A 1 109 ? -10.746 1.705 -3.396 1.00 94.50 109 ALA A C 1
ATOM 832 O O . ALA A 1 109 ? -11.882 2.086 -3.109 1.00 94.50 109 ALA A O 1
ATOM 833 N N . PHE A 1 110 ? -9.756 2.554 -3.651 1.00 94.06 110 PHE A N 1
ATOM 834 C CA . PHE A 1 110 ? -9.879 4.004 -3.699 1.00 94.06 110 PHE A CA 1
ATOM 835 C C . PHE A 1 110 ? -9.349 4.502 -5.042 1.00 94.06 110 PHE A C 1
ATOM 837 O O . PHE A 1 110 ? -8.159 4.381 -5.330 1.00 94.06 110 PHE A O 1
ATOM 844 N N . SER A 1 111 ? -10.219 5.082 -5.864 1.00 90.38 111 SER A N 1
ATOM 845 C CA . SER A 1 111 ? -9.809 5.655 -7.145 1.00 90.38 111 SER A CA 1
ATOM 846 C C . SER A 1 111 ? -9.259 7.062 -6.955 1.00 90.38 111 SER A C 1
ATOM 848 O O . SER A 1 111 ? -9.909 7.933 -6.377 1.00 90.38 111 SER A O 1
ATOM 850 N N . THR A 1 112 ? -8.032 7.277 -7.426 1.00 85.56 112 THR A N 1
ATOM 851 C CA . THR A 1 112 ? -7.364 8.586 -7.413 1.00 85.56 112 THR A CA 1
ATOM 852 C C . THR A 1 112 ? -7.495 9.340 -8.737 1.00 85.56 112 THR A C 1
ATOM 854 O O . THR A 1 112 ? -7.166 10.524 -8.783 1.00 85.56 112 THR A O 1
ATOM 857 N N . SER A 1 113 ? -8.008 8.685 -9.783 1.00 78.75 113 SER A N 1
ATOM 858 C CA . SER A 1 113 ? -8.368 9.287 -11.069 1.00 78.75 113 SER A CA 1
ATOM 859 C C . SER A 1 113 ? -9.815 9.794 -11.077 1.00 78.75 113 SER A C 1
ATOM 861 O O . SER A 1 113 ? -10.684 9.203 -10.433 1.00 78.75 113 SER A O 1
ATOM 863 N N . SER A 1 114 ? -10.062 10.858 -11.839 1.00 66.25 114 SER A N 1
ATOM 864 C CA . SER A 1 114 ? -11.371 11.480 -12.088 1.00 66.25 114 SER A CA 1
ATOM 865 C C . SER A 1 114 ? -11.642 11.570 -13.577 1.00 66.25 114 SER A C 1
ATOM 867 O O . SER A 1 114 ? -10.667 11.924 -14.279 1.00 66.25 114 SER A O 1
#

pLDDT: mean 87.48, std 8.88, range [50.19, 95.81]

Nearest PDB structures (foldseek):
  5v2k-assembly2_B  TM=8.732E-01  e=3.118E-07  Arabidopsis thaliana
  5u6n-assembly1_A  TM=8.724E-01  e=5.328E-07  Arabidopsis thaliana
  5u6m-assembly1_A  TM=8.383E-01  e=8.515E-07  Arabidopsis thaliana
  6bk2-assembly1_A  TM=8.599E-01  e=4.248E-06  Oryza sativa Japonica Group
  8wrj-assembly1_A  TM=8.542E-01  e=5.552E-06  Catharanthus roseus

Foldseek 3Di:
DVVVQVVCQVVVHQDEAEDELQVVVVPDDDPPPGHHYHYFHLVCNPHQQVPAPHNVRSVVSSVVPRVVRVLVRLVVDVVVDPQEQEDEDEPVCPVVCVSCVVSVHHYHYDHPDD

Sequence (114 aa):
MLQFAKRLLHKGVKDTLVTTRSMSKTLHGSPRASIALERYSDSFDGGGMKAAASFEAYLDHFWKVGLDTLSELVERLISGGPLPSCVVYDSFLPRALEMAQKFGCLGAAFSTSS

Mean predicted aligned error: 4.64 Å

Secondary structure (DSSP, 8-state):
-HHHHHHHHHTT---EEEEEHHHHTT-SS---SSSEEEEE--S-TTTGGGGSSSHHHHHHHIIIIIHHHHHHHHHHHHHTSPPPSEEEEETT-THHHHHHHHTT-EEEEE----

Radius of gyration: 14.24 Å; Cα contacts (8 Å, |Δi|>4): 137; chains: 1; bounding box: 29×32×36 Å

Solvent-accessible surface area (backbone atoms only — not comparable to full-atom values): 6705 Å² total; per-residue (Å²): 107,74,71,55,53,56,51,39,45,75,71,72,42,90,63,70,52,76,43,38,46,29,59,57,76,68,52,80,74,69,69,82,87,77,60,47,76,47,72,26,45,42,79,30,48,90,55,28,66,81,67,36,96,37,71,66,55,34,50,53,43,23,70,70,49,10,47,54,39,41,50,54,49,50,53,50,52,42,75,74,48,78,71,64,74,60,42,78,38,52,56,93,44,63,69,52,42,58,54,21,50,75,70,76,20,44,58,42,78,41,75,89,76,132